Protein AF-A0ABC8S746-F1 (afdb_monomer)

pLDDT: mean 74.87, std 17.29, range [43.44, 94.06]

Organism: NCBI:txid185542

Structure (mmCIF, N/CA/C/O backbone):
data_AF-A0ABC8S746-F1
#
_entry.id   AF-A0ABC8S746-F1
#
loop_
_atom_site.group_PDB
_atom_site.id
_atom_site.type_symbol
_atom_site.label_atom_id
_atom_site.label_alt_id
_atom_site.label_comp_id
_atom_site.label_asym_id
_atom_site.label_entity_id
_atom_site.label_seq_id
_atom_site.pdbx_PDB_ins_code
_atom_site.Cartn_x
_atom_site.Cartn_y
_atom_site.Cartn_z
_atom_site.occupancy
_atom_site.B_iso_or_equiv
_atom_site.auth_seq_id
_atom_site.auth_comp_id
_atom_site.auth_asym_id
_atom_site.auth_atom_id
_atom_site.pdbx_PDB_model_num
ATOM 1 N N . MET A 1 1 ? 1.446 14.385 2.866 1.00 77.31 1 MET A N 1
ATOM 2 C CA . MET A 1 1 ? 1.301 14.150 1.410 1.00 77.31 1 MET A CA 1
ATOM 3 C C . MET A 1 1 ? 0.239 13.076 1.200 1.00 77.31 1 MET A C 1
ATOM 5 O O . MET A 1 1 ? 0.258 12.115 1.960 1.00 77.31 1 MET A O 1
ATOM 9 N N . SER A 1 2 ? -0.715 13.245 0.275 1.00 89.44 2 SER A N 1
ATOM 10 C CA . SER A 1 2 ? -1.715 12.202 -0.026 1.00 89.44 2 SER A CA 1
ATOM 11 C C . SER A 1 2 ? -1.106 11.092 -0.887 1.00 89.44 2 SER A C 1
ATOM 13 O O . SER A 1 2 ? -0.128 11.324 -1.599 1.00 89.44 2 SER A O 1
ATOM 15 N N . ILE A 1 3 ? -1.699 9.897 -0.841 1.00 91.00 3 ILE A N 1
ATOM 16 C CA . ILE A 1 3 ? -1.264 8.751 -1.656 1.00 91.00 3 ILE A CA 1
ATOM 17 C C . ILE A 1 3 ? -1.420 9.058 -3.148 1.00 91.00 3 ILE A C 1
ATOM 19 O O . ILE A 1 3 ? -0.516 8.759 -3.912 1.00 91.00 3 ILE A O 1
ATOM 23 N N . THR A 1 4 ? -2.491 9.750 -3.542 1.00 92.50 4 THR A N 1
ATOM 24 C CA . THR A 1 4 ? -2.715 10.204 -4.926 1.00 92.50 4 THR A CA 1
ATOM 25 C C . THR A 1 4 ? -1.615 11.144 -5.424 1.00 92.50 4 THR A C 1
ATOM 27 O O . THR A 1 4 ? -1.100 10.997 -6.528 1.00 92.50 4 THR A O 1
ATOM 30 N N . ASN A 1 5 ? -1.174 12.089 -4.588 1.00 92.81 5 ASN A N 1
ATOM 31 C CA . ASN A 1 5 ? -0.076 12.984 -4.953 1.00 92.81 5 ASN A CA 1
ATOM 32 C C . ASN A 1 5 ? 1.254 12.231 -5.046 1.00 92.81 5 ASN A C 1
ATOM 34 O O . ASN A 1 5 ? 2.115 12.605 -5.841 1.00 92.81 5 ASN A O 1
ATOM 38 N N . TYR A 1 6 ? 1.441 11.202 -4.220 1.00 94.06 6 TYR A N 1
ATOM 39 C CA . TYR A 1 6 ? 2.621 10.349 -4.283 1.00 94.06 6 TYR A CA 1
ATOM 40 C C . TYR A 1 6 ? 2.624 9.478 -5.546 1.00 94.06 6 TYR A C 1
ATOM 42 O O . TYR A 1 6 ? 3.625 9.462 -6.255 1.00 94.06 6 TYR A O 1
ATOM 50 N N . GLU A 1 7 ? 1.500 8.842 -5.874 1.00 93.69 7 GLU A N 1
ATOM 51 C CA . GLU A 1 7 ? 1.287 8.063 -7.099 1.00 93.69 7 GLU A CA 1
ATOM 52 C C . GLU A 1 7 ? 1.610 8.863 -8.361 1.00 93.69 7 GLU A C 1
ATOM 54 O O . GLU A 1 7 ? 2.390 8.401 -9.195 1.00 93.69 7 GLU A O 1
ATOM 59 N N . ASN A 1 8 ? 1.080 10.083 -8.473 1.00 94.06 8 ASN A N 1
ATOM 60 C CA . ASN A 1 8 ? 1.331 10.943 -9.627 1.00 94.06 8 ASN A CA 1
ATOM 61 C C . ASN A 1 8 ? 2.824 11.237 -9.790 1.00 94.06 8 ASN A C 1
ATOM 63 O O . ASN A 1 8 ? 3.389 11.020 -10.861 1.00 94.06 8 ASN A O 1
ATOM 67 N N . LYS A 1 9 ? 3.496 11.661 -8.711 1.00 93.25 9 LYS A N 1
ATOM 68 C CA . LYS A 1 9 ? 4.938 11.946 -8.759 1.00 93.25 9 LYS A CA 1
ATOM 69 C C . LYS A 1 9 ? 5.757 10.699 -9.065 1.00 93.25 9 LYS A C 1
ATOM 71 O O . LYS A 1 9 ? 6.697 10.764 -9.850 1.00 93.25 9 LYS A O 1
ATOM 76 N N . PHE A 1 10 ? 5.405 9.571 -8.458 1.00 92.69 10 PHE A N 1
ATOM 77 C CA . PHE A 1 10 ? 6.073 8.301 -8.695 1.00 92.69 10 PHE A CA 1
ATOM 78 C C . PHE A 1 10 ? 5.926 7.861 -10.154 1.00 92.69 10 PHE A C 1
ATOM 80 O O . PHE A 1 10 ? 6.905 7.443 -10.761 1.00 92.69 10 PHE A O 1
ATOM 87 N N . THR A 1 11 ? 4.740 8.018 -10.743 1.00 91.19 11 THR A N 1
ATOM 88 C CA . THR A 1 11 ? 4.488 7.680 -12.149 1.00 91.19 11 THR A CA 1
ATOM 89 C C . THR A 1 11 ? 5.298 8.562 -13.090 1.00 91.19 11 THR A C 1
ATOM 91 O O . THR A 1 11 ? 5.948 8.035 -13.989 1.00 91.19 11 THR A O 1
ATOM 94 N N . THR A 1 12 ? 5.341 9.875 -12.847 1.00 92.31 12 THR A N 1
ATOM 95 C CA . THR A 1 12 ? 6.196 10.795 -13.610 1.00 92.31 12 THR A CA 1
ATOM 96 C C . THR A 1 12 ? 7.663 10.380 -13.527 1.00 92.31 12 THR A C 1
ATOM 98 O O . THR A 1 12 ? 8.317 10.243 -14.551 1.00 92.31 12 THR A O 1
ATOM 101 N N . LEU A 1 13 ? 8.184 10.108 -12.327 1.00 90.69 13 LEU A N 1
ATOM 102 C CA . LEU A 1 13 ? 9.583 9.702 -12.146 1.00 90.69 13 LEU A CA 1
ATOM 103 C C . LEU A 1 13 ? 9.889 8.331 -12.765 1.00 90.69 13 LEU A C 1
ATOM 105 O O . LEU A 1 13 ? 10.952 8.141 -13.348 1.00 90.69 13 LEU A O 1
ATOM 109 N N . SER A 1 14 ? 8.946 7.392 -12.687 1.00 88.94 14 SER A N 1
ATOM 110 C CA . SER A 1 14 ? 9.071 6.052 -13.266 1.00 88.94 14 SER A CA 1
ATOM 111 C C . SER A 1 14 ? 9.240 6.087 -14.787 1.00 88.94 14 SER A C 1
ATOM 113 O O . SER A 1 14 ? 9.900 5.204 -15.325 1.00 88.94 14 SER A O 1
ATOM 115 N N . GLN A 1 15 ? 8.683 7.090 -15.474 1.00 87.62 15 GLN A N 1
ATOM 116 C CA . GLN A 1 15 ? 8.838 7.258 -16.925 1.00 87.62 15 GLN A CA 1
ATOM 117 C C . GLN A 1 15 ? 10.264 7.656 -17.323 1.00 87.62 15 GLN A C 1
ATOM 119 O O . GLN A 1 15 ? 10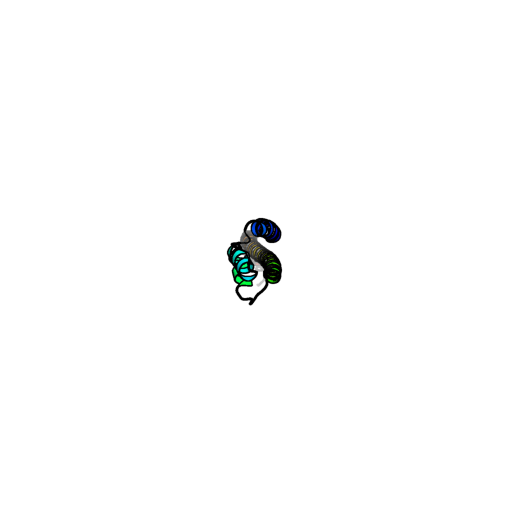.728 7.275 -18.393 1.00 87.62 15 GLN A O 1
ATOM 124 N N . PHE A 1 16 ? 10.974 8.385 -16.458 1.00 87.75 16 PHE A N 1
ATOM 125 C CA . PHE A 1 16 ? 12.351 8.816 -16.717 1.00 87.75 16 PHE A CA 1
ATOM 126 C C . PHE A 1 16 ? 13.394 7.759 -16.357 1.00 87.75 16 PHE A C 1
ATOM 128 O O . PHE A 1 16 ? 14.556 7.896 -16.733 1.00 87.75 16 PHE A O 1
ATOM 135 N N . VAL A 1 17 ? 13.001 6.708 -15.631 1.00 87.75 17 VAL A N 1
ATOM 136 C CA . VAL A 1 17 ? 13.927 5.673 -15.161 1.00 87.75 17 VAL A CA 1
ATOM 137 C C . VAL A 1 17 ? 13.400 4.260 -15.453 1.00 87.75 17 VAL A C 1
ATOM 139 O O . VAL A 1 17 ? 13.236 3.446 -14.536 1.00 87.75 17 VAL A O 1
ATOM 142 N N . PRO A 1 18 ? 13.158 3.923 -16.737 1.00 83.81 18 PRO A N 1
ATOM 143 C CA . PRO A 1 18 ? 12.674 2.598 -17.122 1.00 83.81 18 PRO A CA 1
ATOM 144 C C . PRO A 1 18 ? 13.681 1.487 -16.793 1.00 83.81 18 PRO A C 1
ATOM 146 O O . PRO A 1 18 ? 13.294 0.338 -16.639 1.00 83.81 18 PRO A O 1
ATOM 149 N N . SER A 1 19 ? 14.965 1.815 -16.620 1.00 83.44 19 SER A N 1
ATOM 150 C CA . SER A 1 19 ? 15.996 0.858 -16.199 1.00 83.44 19 SER A CA 1
ATOM 151 C C . SER A 1 19 ? 15.822 0.357 -14.762 1.00 83.44 19 SER A C 1
ATOM 153 O O . SER A 1 19 ? 16.210 -0.767 -14.464 1.00 83.44 19 SER A O 1
ATOM 155 N N . ILE A 1 20 ? 15.242 1.170 -13.870 1.00 78.38 20 ILE A N 1
ATOM 156 C CA . ILE A 1 20 ? 15.047 0.832 -12.449 1.00 78.38 20 ILE A CA 1
ATOM 157 C C . ILE A 1 20 ? 13.611 0.376 -12.181 1.00 78.38 20 ILE A C 1
ATOM 159 O O . ILE A 1 20 ? 13.378 -0.399 -11.265 1.00 78.38 20 ILE A O 1
ATOM 163 N N . VAL A 1 21 ? 12.638 0.849 -12.964 1.00 85.12 21 VAL A N 1
ATOM 164 C CA . VAL A 1 21 ? 11.203 0.594 -12.745 1.00 85.12 21 VAL A CA 1
ATOM 165 C C . VAL A 1 21 ? 10.556 -0.052 -13.980 1.00 85.12 21 VAL A C 1
ATOM 167 O O . VAL A 1 21 ? 9.383 0.160 -14.275 1.00 85.12 21 VAL A O 1
ATOM 170 N N . GLY A 1 22 ? 11.340 -0.816 -14.741 1.00 78.94 22 GLY A N 1
ATOM 171 C CA . GLY A 1 22 ? 10.897 -1.416 -16.004 1.00 78.94 22 GLY A CA 1
ATOM 172 C C . GLY A 1 22 ? 9.906 -2.564 -15.828 1.00 78.94 22 GLY A C 1
ATOM 173 O O . GLY A 1 22 ? 9.018 -2.742 -16.657 1.00 78.94 22 GLY A O 1
ATOM 174 N N . ASN A 1 23 ? 10.017 -3.303 -14.723 1.00 88.56 23 ASN A N 1
ATOM 175 C CA . ASN A 1 23 ? 9.137 -4.427 -14.415 1.00 88.56 23 ASN A CA 1
ATOM 176 C C . ASN A 1 23 ? 8.009 -3.992 -13.478 1.00 88.56 23 ASN A C 1
ATOM 178 O O . ASN A 1 23 ? 8.225 -3.209 -12.550 1.00 88.56 23 ASN A O 1
ATOM 182 N N . GLU A 1 24 ? 6.816 -4.559 -13.665 1.00 87.44 24 GLU A N 1
ATOM 183 C CA . GLU A 1 24 ? 5.665 -4.263 -12.804 1.00 87.44 24 GLU A CA 1
ATOM 184 C C . GLU A 1 24 ? 5.922 -4.650 -11.337 1.00 87.44 24 GLU A C 1
ATOM 186 O O . GLU A 1 24 ? 5.537 -3.914 -10.429 1.00 87.44 24 GLU A O 1
ATOM 191 N N . GLU A 1 25 ? 6.652 -5.741 -11.099 1.00 87.44 25 GLU A N 1
ATOM 192 C CA . GLU A 1 25 ? 7.042 -6.186 -9.757 1.00 87.44 25 GLU A CA 1
ATOM 193 C C . GLU A 1 25 ? 8.009 -5.206 -9.070 1.00 87.44 25 GLU A C 1
ATOM 195 O O . GLU A 1 25 ? 7.824 -4.844 -7.907 1.00 87.44 25 GLU A O 1
ATOM 200 N N . GLU A 1 26 ? 9.011 -4.702 -9.795 1.00 88.75 26 GLU A N 1
ATOM 201 C CA . GLU A 1 26 ? 9.956 -3.722 -9.248 1.00 88.75 26 GLU A CA 1
ATOM 202 C C . GLU A 1 26 ? 9.241 -2.388 -8.982 1.00 88.75 26 GLU A C 1
ATOM 204 O O . GLU A 1 26 ? 9.432 -1.765 -7.935 1.00 88.75 26 GLU A O 1
ATOM 209 N N . LYS A 1 27 ? 8.321 -1.991 -9.871 1.00 89.88 27 LYS A N 1
ATOM 210 C CA . LYS A 1 27 ? 7.436 -0.836 -9.678 1.00 89.88 27 LYS A CA 1
ATOM 211 C C . LYS A 1 27 ? 6.595 -0.958 -8.417 1.00 89.88 27 LYS A C 1
ATOM 213 O O . LYS A 1 27 ? 6.547 -0.022 -7.615 1.00 89.88 27 LYS A O 1
ATOM 218 N N . TRP A 1 28 ? 5.972 -2.113 -8.229 1.00 89.19 28 TRP A N 1
ATOM 219 C CA . TRP A 1 28 ? 5.207 -2.445 -7.037 1.00 89.19 28 TRP A CA 1
ATOM 220 C C . TRP A 1 28 ? 6.073 -2.347 -5.774 1.00 89.19 28 TRP A C 1
ATOM 222 O O . TRP A 1 28 ? 5.725 -1.621 -4.839 1.00 89.19 28 TRP A O 1
ATOM 232 N N . ARG A 1 29 ? 7.252 -2.977 -5.776 1.00 89.44 29 ARG A N 1
ATOM 233 C CA . ARG A 1 29 ? 8.154 -3.030 -4.617 1.00 89.44 29 ARG A CA 1
ATOM 234 C C . ARG A 1 29 ? 8.659 -1.647 -4.219 1.00 89.44 29 ARG A C 1
ATOM 236 O O . ARG A 1 29 ? 8.657 -1.294 -3.038 1.00 89.44 29 ARG A O 1
ATOM 243 N N . ARG A 1 30 ? 9.069 -0.839 -5.200 1.00 91.19 30 ARG A N 1
ATOM 244 C CA . ARG A 1 30 ? 9.564 0.529 -4.979 1.00 91.19 30 ARG A CA 1
ATOM 245 C C . ARG A 1 30 ? 8.477 1.436 -4.431 1.00 91.19 30 ARG A C 1
ATOM 247 O O . ARG A 1 30 ? 8.735 2.177 -3.482 1.00 91.19 30 ARG A O 1
ATOM 254 N N . PHE A 1 31 ? 7.269 1.338 -4.982 1.00 91.50 31 PHE A N 1
ATOM 255 C CA . PHE A 1 31 ? 6.130 2.088 -4.473 1.00 91.50 31 PHE A CA 1
ATOM 256 C C . PHE A 1 31 ? 5.811 1.689 -3.033 1.00 91.50 31 PHE A C 1
ATOM 258 O O . PHE A 1 31 ? 5.715 2.556 -2.169 1.00 91.50 31 PHE A O 1
ATOM 265 N N . GLN A 1 32 ? 5.727 0.386 -2.746 1.00 91.19 32 GLN A N 1
ATOM 266 C CA . GLN A 1 32 ? 5.455 -0.113 -1.400 1.00 91.19 32 GLN A CA 1
ATOM 267 C C . GLN A 1 32 ? 6.510 0.366 -0.395 1.00 91.19 32 GLN A C 1
ATOM 269 O O . GLN A 1 32 ? 6.148 0.807 0.692 1.00 91.19 32 GLN A O 1
ATOM 274 N N . MET A 1 33 ? 7.801 0.337 -0.742 1.00 90.31 33 MET A N 1
ATOM 275 C CA . MET A 1 33 ? 8.877 0.824 0.132 1.00 90.31 33 MET A CA 1
ATOM 276 C C . MET A 1 33 ? 8.755 2.313 0.468 1.00 90.31 33 MET A C 1
ATOM 278 O O . MET A 1 33 ? 9.078 2.698 1.592 1.00 90.31 33 MET A O 1
ATOM 282 N N . GLY A 1 34 ? 8.275 3.130 -0.474 1.00 90.75 34 GLY A N 1
ATOM 283 C CA . GLY A 1 34 ? 8.075 4.566 -0.277 1.00 90.75 34 GLY A CA 1
ATOM 284 C C . GLY A 1 34 ? 6.787 4.945 0.463 1.00 90.75 34 GLY A C 1
ATOM 285 O O . GLY A 1 34 ? 6.608 6.113 0.808 1.00 90.75 34 GLY A O 1
ATOM 286 N N . LEU A 1 35 ? 5.897 3.986 0.742 1.00 91.69 35 LEU A N 1
ATOM 287 C CA . LEU A 1 35 ? 4.709 4.222 1.560 1.00 91.69 35 LEU A CA 1
ATOM 288 C C . LEU A 1 35 ? 5.056 4.315 3.054 1.00 91.69 35 LEU A C 1
ATOM 290 O O . LEU A 1 35 ? 6.020 3.731 3.550 1.00 91.69 35 LEU A O 1
ATOM 294 N N . HIS A 1 36 ? 4.208 5.023 3.802 1.00 91.62 36 HIS A N 1
ATOM 295 C CA . HIS A 1 36 ? 4.320 5.102 5.257 1.00 91.62 36 HIS A CA 1
ATOM 296 C C . HIS A 1 36 ? 4.167 3.717 5.901 1.00 91.62 36 HIS A C 1
ATOM 298 O O . HIS A 1 36 ? 3.315 2.932 5.477 1.00 91.62 36 HIS A O 1
ATOM 304 N N . PHE A 1 37 ? 4.939 3.441 6.958 1.00 89.81 37 PHE A N 1
ATOM 305 C CA . PHE A 1 37 ? 4.972 2.136 7.632 1.00 89.81 37 PHE A CA 1
ATOM 306 C C . PHE A 1 37 ? 3.577 1.613 7.994 1.00 89.81 37 PHE A C 1
ATOM 308 O O . PHE A 1 37 ? 3.245 0.477 7.677 1.00 89.81 37 PHE A O 1
ATOM 315 N N . SER A 1 38 ? 2.720 2.463 8.561 1.00 89.12 38 SER A N 1
ATOM 316 C CA . SER A 1 38 ? 1.373 2.055 8.970 1.00 89.12 38 SER A CA 1
ATOM 317 C C . SER A 1 38 ? 0.511 1.569 7.792 1.00 89.12 38 SER A C 1
ATOM 319 O O . SER A 1 38 ? -0.216 0.591 7.927 1.00 89.12 38 SER A O 1
ATOM 321 N N . ILE A 1 39 ? 0.630 2.202 6.619 1.00 90.50 39 ILE A N 1
ATOM 322 C CA . ILE A 1 39 ? -0.067 1.768 5.396 1.00 90.50 39 ILE A CA 1
ATOM 323 C C . ILE A 1 39 ? 0.580 0.486 4.861 1.00 90.50 39 ILE A C 1
ATOM 325 O O . ILE A 1 39 ? -0.110 -0.447 4.463 1.00 90.50 39 ILE A O 1
ATOM 329 N N . ARG A 1 40 ? 1.915 0.408 4.884 1.00 91.38 40 ARG A N 1
ATOM 330 C CA . ARG A 1 40 ? 2.650 -0.786 4.451 1.00 91.38 40 ARG A CA 1
ATOM 331 C C . ARG A 1 40 ? 2.258 -2.023 5.245 1.00 91.38 40 ARG A C 1
ATOM 333 O O . ARG A 1 40 ? 2.111 -3.067 4.629 1.00 91.38 40 ARG A O 1
ATOM 340 N N . CYS A 1 41 ? 2.071 -1.922 6.559 1.00 89.56 41 CYS A N 1
ATOM 341 C CA . CYS A 1 41 ? 1.648 -3.051 7.390 1.00 89.56 41 CYS A CA 1
ATOM 342 C C . CYS A 1 41 ? 0.283 -3.605 6.969 1.00 89.56 41 CYS A C 1
ATOM 344 O O . CYS A 1 41 ? 0.137 -4.818 6.881 1.00 89.56 41 CYS A O 1
ATOM 346 N N . GLN A 1 42 ? -0.671 -2.727 6.644 1.00 87.81 42 GLN A N 1
ATOM 347 C CA . GLN A 1 42 ? -2.001 -3.118 6.157 1.00 87.81 42 GLN A CA 1
ATOM 348 C C . GLN A 1 42 ? -1.942 -3.830 4.801 1.00 87.81 42 GLN A C 1
ATOM 350 O O . GLN A 1 42 ? -2.740 -4.717 4.522 1.00 87.81 42 GLN A O 1
ATOM 355 N N . ILE A 1 43 ? -0.995 -3.444 3.943 1.00 88.44 43 ILE A N 1
ATOM 356 C CA . ILE A 1 43 ? -0.864 -4.020 2.601 1.00 88.44 43 ILE A CA 1
ATOM 357 C C . ILE A 1 43 ? 0.046 -5.255 2.589 1.00 88.44 43 ILE A C 1
ATOM 359 O O . ILE A 1 43 ? -0.113 -6.116 1.735 1.00 88.44 43 ILE A O 1
ATOM 363 N N . CYS A 1 44 ? 0.992 -5.369 3.524 1.00 84.06 44 CYS A N 1
ATOM 364 C CA . CYS A 1 44 ? 1.965 -6.466 3.574 1.00 84.06 44 CYS A CA 1
ATOM 365 C C . CYS A 1 44 ? 1.315 -7.841 3.783 1.00 84.06 44 CYS A C 1
ATOM 367 O O . CYS A 1 44 ? 1.908 -8.852 3.424 1.00 84.06 44 CYS A O 1
ATOM 369 N N . THR A 1 45 ? 0.116 -7.884 4.363 1.00 83.12 45 THR A N 1
ATOM 370 C CA . THR A 1 45 ? -0.679 -9.108 4.538 1.00 83.12 45 THR A CA 1
ATOM 371 C C . THR A 1 45 ? -1.392 -9.554 3.260 1.00 83.12 45 THR A C 1
ATOM 373 O O . THR A 1 45 ? -1.943 -10.650 3.224 1.00 83.12 45 THR A O 1
ATOM 376 N N . LEU A 1 46 ? -1.407 -8.721 2.216 1.00 82.31 46 LEU A N 1
ATOM 377 C CA . LEU A 1 46 ? -2.116 -8.973 0.967 1.00 82.31 46 LEU A CA 1
ATOM 378 C C . LEU A 1 46 ? -1.141 -9.446 -0.117 1.00 82.31 46 LEU A C 1
ATOM 380 O O . LEU A 1 46 ? -0.172 -8.759 -0.440 1.00 82.31 46 LEU A O 1
ATOM 384 N N . GLU A 1 47 ? -1.442 -10.579 -0.750 1.00 77.94 47 GLU A N 1
ATOM 385 C CA . GLU A 1 47 ? -0.697 -11.069 -1.916 1.00 77.94 47 GLU A CA 1
ATOM 386 C C . GLU A 1 47 ? -1.116 -10.319 -3.190 1.00 77.94 47 GLU A C 1
ATOM 388 O O . GLU A 1 47 ? -1.944 -10.776 -3.980 1.00 77.94 47 GLU A O 1
ATOM 393 N N . LEU A 1 48 ? -0.559 -9.123 -3.389 1.00 80.62 48 LEU A N 1
ATOM 394 C CA . LEU A 1 48 ? -0.823 -8.297 -4.568 1.00 80.62 48 LEU A CA 1
ATOM 395 C C . LEU A 1 48 ? 0.299 -8.451 -5.594 1.00 80.62 48 LEU A C 1
ATOM 397 O O . LEU A 1 48 ? 1.464 -8.246 -5.273 1.00 80.62 48 LEU A O 1
ATOM 401 N N . LYS A 1 49 ? -0.067 -8.760 -6.842 1.00 80.69 49 LYS A N 1
ATOM 402 C CA . LYS A 1 49 ? 0.888 -8.956 -7.949 1.00 80.69 49 LYS A CA 1
ATOM 403 C C . LYS A 1 49 ? 0.959 -7.782 -8.927 1.00 80.69 49 LYS A C 1
ATOM 405 O O . LYS A 1 49 ? 1.861 -7.740 -9.753 1.00 80.69 49 LYS A O 1
ATOM 410 N N . ARG A 1 50 ? 0.007 -6.844 -8.855 1.00 88.56 50 ARG A N 1
ATOM 411 C CA . ARG A 1 50 ? -0.114 -5.718 -9.795 1.00 88.56 50 ARG A CA 1
ATOM 412 C C . ARG A 1 50 ? 0.025 -4.380 -9.093 1.00 88.56 50 ARG A C 1
ATOM 414 O O . ARG A 1 50 ? -0.429 -4.202 -7.959 1.00 88.56 50 ARG A O 1
ATOM 421 N N . TYR A 1 51 ? 0.591 -3.411 -9.805 1.00 90.06 51 TYR A N 1
ATOM 422 C CA . TYR A 1 51 ? 0.801 -2.060 -9.282 1.00 90.06 51 TYR A CA 1
ATOM 423 C C . TYR A 1 51 ? -0.524 -1.344 -8.976 1.00 90.06 51 TYR A C 1
ATOM 425 O O . TYR A 1 51 ? -0.670 -0.704 -7.937 1.00 90.06 51 TYR A O 1
ATOM 433 N N . ILE A 1 52 ? -1.518 -1.490 -9.852 1.00 90.38 52 ILE A N 1
ATOM 434 C CA . ILE A 1 52 ? -2.821 -0.822 -9.712 1.00 90.38 52 ILE A CA 1
ATOM 435 C C . ILE A 1 52 ? -3.559 -1.321 -8.460 1.00 90.38 52 ILE A C 1
ATOM 437 O O . ILE A 1 52 ? -4.139 -0.532 -7.712 1.00 90.38 52 ILE A O 1
ATOM 441 N N . ASP A 1 53 ? -3.485 -2.626 -8.186 1.00 92.06 53 ASP A N 1
ATOM 442 C CA . ASP A 1 53 ? -4.119 -3.218 -7.006 1.00 92.06 53 ASP A CA 1
ATOM 443 C C . ASP A 1 53 ? -3.473 -2.698 -5.710 1.00 92.06 53 ASP A C 1
ATOM 445 O O . ASP A 1 53 ? -4.176 -2.414 -4.738 1.00 92.06 53 ASP A O 1
ATOM 449 N N . LEU A 1 54 ? -2.149 -2.502 -5.712 1.00 91.62 54 LEU A N 1
ATOM 450 C CA . LEU A 1 54 ? -1.401 -1.907 -4.600 1.00 91.62 54 LEU A CA 1
ATOM 451 C C . LEU A 1 54 ? -1.861 -0.474 -4.305 1.00 91.62 54 LEU A C 1
ATOM 453 O O . LEU A 1 54 ? -2.116 -0.143 -3.146 1.00 91.62 54 LEU A O 1
ATOM 457 N N . VAL A 1 55 ? -1.993 0.366 -5.335 1.00 92.25 55 VAL A N 1
ATOM 458 C CA . VAL A 1 55 ? -2.452 1.756 -5.181 1.00 92.25 55 VAL A CA 1
ATOM 459 C C . VAL A 1 55 ? -3.867 1.792 -4.604 1.00 92.25 55 VAL A C 1
ATOM 461 O O . VAL A 1 55 ? -4.114 2.480 -3.611 1.00 92.25 55 VAL A O 1
ATOM 464 N N . ASN A 1 56 ? -4.779 0.993 -5.161 1.00 93.06 56 ASN A N 1
ATOM 465 C CA . ASN A 1 56 ? -6.159 0.910 -4.684 1.00 93.06 56 ASN A CA 1
ATOM 466 C C . ASN A 1 56 ? -6.229 0.481 -3.215 1.00 93.06 56 ASN A C 1
ATOM 468 O O . ASN A 1 56 ? -6.937 1.097 -2.415 1.00 93.06 56 ASN A O 1
ATOM 472 N N . LYS A 1 57 ? -5.458 -0.541 -2.827 1.00 92.75 57 LYS A N 1
ATOM 473 C CA . LYS A 1 57 ? -5.400 -1.002 -1.434 1.00 92.75 57 LYS A CA 1
ATOM 474 C C . LYS A 1 57 ? -4.792 0.036 -0.500 1.00 92.75 57 LYS A C 1
AT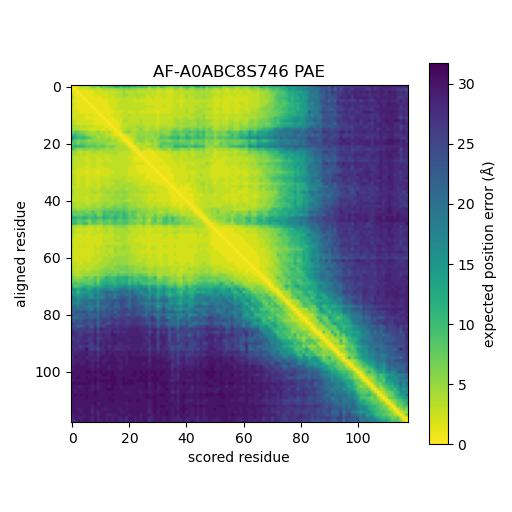OM 476 O O . LYS A 1 57 ? -5.302 0.213 0.602 1.00 92.75 57 LYS A O 1
ATOM 481 N N . ALA A 1 58 ? -3.776 0.773 -0.940 1.00 92.12 58 ALA A N 1
ATOM 482 C CA . ALA A 1 58 ? -3.204 1.860 -0.156 1.00 92.12 58 ALA A CA 1
ATOM 483 C C . ALA A 1 58 ? -4.219 2.983 0.107 1.00 92.12 58 ALA A C 1
ATOM 485 O O . ALA A 1 58 ? -4.290 3.500 1.224 1.00 92.12 58 ALA A O 1
ATOM 486 N N . LEU A 1 59 ? -5.034 3.335 -0.893 1.00 93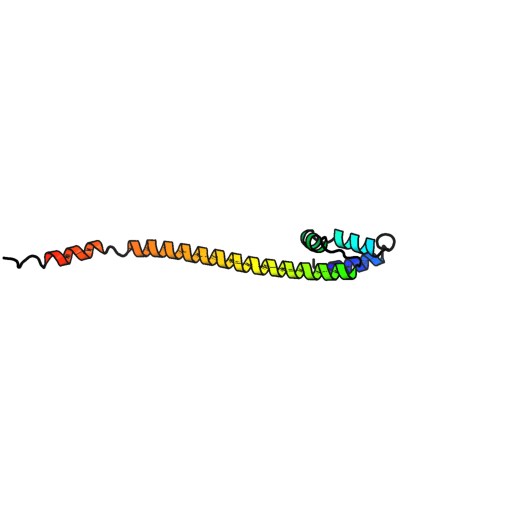.12 59 LEU A N 1
ATOM 487 C CA . LEU A 1 59 ? -6.095 4.334 -0.748 1.00 93.12 59 LEU A CA 1
ATOM 488 C C . LEU A 1 59 ? -7.173 3.896 0.249 1.00 93.12 59 LEU A C 1
ATOM 490 O O . LEU A 1 59 ? -7.590 4.706 1.078 1.00 93.12 59 LEU A O 1
ATOM 494 N N . ILE A 1 60 ? -7.589 2.628 0.191 1.00 92.12 60 ILE A N 1
ATOM 495 C CA . ILE A 1 60 ? -8.553 2.050 1.137 1.00 92.12 60 ILE A CA 1
ATOM 496 C C . ILE A 1 60 ? -7.969 2.063 2.551 1.00 92.12 60 ILE A C 1
ATOM 498 O O . ILE A 1 60 ? -8.559 2.670 3.437 1.00 92.12 60 ILE A O 1
ATOM 502 N N . ALA A 1 61 ? -6.755 1.538 2.739 1.00 91.62 61 ALA A N 1
ATOM 503 C CA . ALA A 1 61 ? -6.099 1.515 4.045 1.00 91.62 61 ALA A CA 1
ATOM 504 C C . ALA A 1 61 ? -5.985 2.919 4.662 1.00 91.62 61 ALA A C 1
ATOM 506 O O . ALA A 1 61 ? -6.203 3.104 5.856 1.00 91.62 61 ALA A O 1
ATOM 507 N N . LYS A 1 62 ? -5.688 3.946 3.855 1.00 91.19 62 LYS A N 1
ATOM 508 C CA . LYS A 1 62 ? -5.634 5.326 4.354 1.00 91.19 62 LYS A CA 1
ATOM 509 C C . LYS A 1 62 ? -6.995 5.848 4.806 1.00 91.19 62 LYS A C 1
ATOM 511 O O . LYS A 1 62 ? -7.039 6.616 5.767 1.00 91.19 62 LYS A O 1
ATOM 516 N N . ARG A 1 63 ? -8.072 5.474 4.114 1.00 90.62 63 ARG A N 1
ATOM 517 C CA . ARG A 1 63 ? -9.441 5.832 4.497 1.00 90.62 63 ARG A CA 1
ATOM 518 C C . ARG A 1 63 ? -9.820 5.158 5.811 1.00 90.62 63 ARG A C 1
ATOM 520 O O . ARG A 1 63 ? -10.264 5.857 6.716 1.00 90.62 63 ARG A O 1
ATOM 527 N N . ASP A 1 64 ? -9.568 3.859 5.926 1.00 89.44 64 ASP A N 1
ATOM 528 C CA . ASP A 1 64 ? -9.906 3.069 7.112 1.00 89.44 64 ASP A CA 1
ATOM 529 C C . ASP A 1 64 ? -9.185 3.618 8.352 1.00 89.44 64 ASP A C 1
ATOM 531 O O . ASP A 1 64 ? -9.800 3.863 9.385 1.00 89.44 64 ASP A O 1
ATOM 535 N N . MET A 1 65 ? -7.904 3.979 8.218 1.00 86.88 65 MET A N 1
ATOM 536 C CA . MET A 1 65 ? -7.144 4.639 9.288 1.00 86.88 65 MET A CA 1
ATOM 537 C C . MET A 1 65 ? -7.741 5.981 9.725 1.00 86.88 65 MET A C 1
ATOM 539 O O . MET A 1 65 ? -7.776 6.293 10.913 1.00 86.88 65 MET A O 1
ATOM 543 N N . GLN A 1 66 ? -8.215 6.796 8.778 1.00 87.06 66 GLN A N 1
ATOM 544 C CA . GLN A 1 66 ? -8.877 8.062 9.111 1.00 87.06 66 GLN A CA 1
ATOM 545 C C . GLN A 1 66 ? -10.217 7.845 9.817 1.00 87.06 66 GLN A C 1
ATOM 547 O O . GLN A 1 66 ? -10.661 8.707 10.576 1.00 87.06 66 GLN A O 1
ATOM 552 N N . GLU A 1 67 ? -10.893 6.734 9.544 1.00 84.94 67 GLU A N 1
ATOM 553 C CA . GLU A 1 67 ? -12.123 6.364 10.231 1.00 84.94 67 GLU A CA 1
ATOM 554 C C . GLU A 1 67 ? -11.840 5.872 11.656 1.00 84.94 67 GLU A C 1
ATOM 556 O O . GLU A 1 67 ? -12.474 6.356 12.597 1.00 84.94 67 GLU A O 1
ATOM 561 N N . GLU A 1 68 ? -10.822 5.030 11.845 1.00 81.31 68 GLU A N 1
ATOM 562 C CA . GLU A 1 68 ? -10.356 4.590 13.167 1.00 81.31 68 GLU A CA 1
ATOM 563 C C . GLU A 1 68 ? -9.956 5.769 14.067 1.00 81.31 68 GLU A C 1
ATOM 565 O O . GLU A 1 68 ? -10.358 5.830 15.232 1.00 81.31 68 GLU A O 1
ATOM 570 N N . GLU A 1 69 ? -9.224 6.751 13.531 1.00 79.50 69 GLU A N 1
ATOM 571 C CA . GLU A 1 69 ? -8.854 7.971 14.261 1.00 79.50 69 GLU A CA 1
ATOM 572 C C . GLU A 1 69 ? -10.093 8.736 14.756 1.00 79.50 69 GLU A C 1
ATOM 574 O O . GLU A 1 69 ? -10.160 9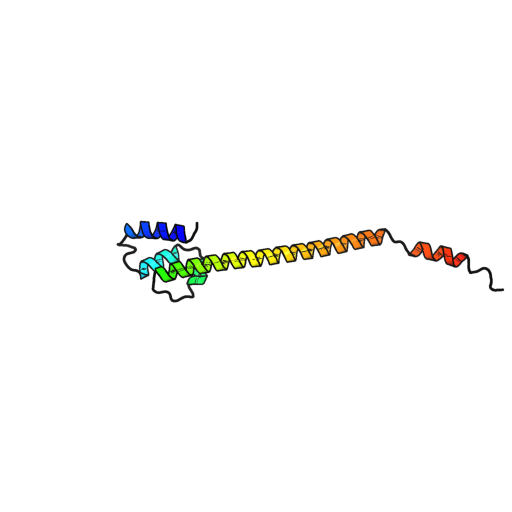.138 15.922 1.00 79.50 69 GLU A O 1
ATOM 579 N N . LYS A 1 70 ? -11.120 8.877 13.907 1.00 75.25 70 LYS A N 1
ATOM 580 C CA . LYS A 1 70 ? -12.380 9.555 14.263 1.00 75.25 70 LYS A CA 1
ATOM 581 C C . LYS A 1 70 ? -13.169 8.792 15.323 1.00 75.25 70 LYS A C 1
ATOM 583 O O . LYS A 1 70 ? -13.775 9.412 16.201 1.00 75.25 70 LYS A O 1
ATOM 588 N N . VAL A 1 71 ? -13.192 7.462 15.254 1.00 72.81 71 VAL A N 1
ATOM 589 C CA . VAL A 1 71 ? -13.839 6.617 16.269 1.00 72.81 71 VAL A CA 1
ATOM 590 C C . VAL A 1 71 ? -13.097 6.733 17.606 1.00 72.81 71 VAL A C 1
ATOM 592 O O . VAL A 1 71 ? -13.722 6.948 18.650 1.00 72.81 71 VAL A O 1
ATOM 595 N N . GLY A 1 72 ? -11.764 6.696 17.578 1.00 68.94 72 GLY A N 1
ATOM 596 C CA . GLY A 1 72 ? -10.919 6.872 18.757 1.00 68.94 72 GLY A CA 1
ATOM 597 C C . GLY A 1 72 ? -11.071 8.246 19.417 1.00 68.94 72 GLY A C 1
ATOM 598 O O . GLY A 1 72 ? -11.127 8.337 20.646 1.00 68.94 72 GLY A O 1
ATOM 599 N N . GLU A 1 73 ? -11.189 9.324 18.640 1.00 64.62 73 GLU A N 1
ATOM 600 C CA . GLU A 1 73 ? -11.427 10.672 19.174 1.00 64.62 73 GLU A CA 1
ATOM 601 C C . GLU A 1 73 ? -12.783 10.813 19.865 1.00 64.62 73 GLU A C 1
ATOM 603 O O . GLU A 1 73 ? -12.859 11.402 20.946 1.00 64.62 73 GLU A O 1
ATOM 608 N N . LYS A 1 74 ? -13.849 10.243 19.292 1.00 62.72 74 LYS A N 1
ATOM 609 C CA . LYS A 1 74 ? -15.180 10.244 19.919 1.00 62.72 74 LYS A CA 1
ATOM 610 C C . LYS A 1 74 ? -15.164 9.518 21.264 1.00 62.72 74 LYS A C 1
ATOM 612 O O . LYS A 1 74 ? -15.711 10.027 22.241 1.00 62.72 74 LYS A O 1
ATOM 617 N N . SER A 1 75 ? -14.474 8.379 21.340 1.00 60.75 75 SER A N 1
ATOM 618 C CA . SER A 1 75 ? -14.297 7.636 22.594 1.00 60.75 75 SER A CA 1
ATOM 619 C C . SER A 1 75 ? -13.469 8.423 23.620 1.00 60.75 75 SER A C 1
ATOM 621 O O . SER A 1 75 ? -13.822 8.486 24.798 1.00 60.75 75 SER A O 1
ATOM 623 N N . LYS A 1 76 ? -12.390 9.096 23.196 1.00 61.56 76 LYS A N 1
ATOM 624 C CA . LYS A 1 76 ? -11.578 9.951 24.080 1.00 61.56 76 LYS A CA 1
ATOM 625 C C . LYS A 1 76 ? -12.369 11.137 24.633 1.00 61.56 76 LYS A C 1
ATOM 627 O O . LYS A 1 76 ? -12.246 11.393 25.828 1.00 61.56 76 LYS A O 1
ATOM 632 N N . ARG A 1 77 ? -13.184 11.811 23.810 1.00 61.53 77 ARG A N 1
ATOM 633 C CA . ARG A 1 77 ? -14.076 12.893 24.265 1.00 61.53 77 ARG A CA 1
ATOM 634 C C . ARG A 1 77 ? -15.103 12.379 25.266 1.00 61.53 77 ARG A C 1
ATOM 636 O O . ARG A 1 77 ? -15.136 12.885 26.374 1.00 61.53 77 ARG A O 1
ATOM 643 N N . SER A 1 78 ? -15.804 11.289 24.948 1.00 63.22 78 SER A N 1
ATOM 644 C CA . SER A 1 78 ? -16.777 10.673 25.862 1.00 63.22 78 SER A CA 1
ATOM 645 C C . SER A 1 78 ? -16.171 10.291 27.221 1.00 63.22 78 SER A C 1
ATOM 647 O O . SER A 1 78 ? -16.774 10.568 28.256 1.00 63.22 78 SER A O 1
ATOM 649 N N . ARG A 1 79 ? -14.959 9.715 27.250 1.00 60.09 79 ARG A N 1
ATOM 650 C CA . ARG A 1 79 ? -14.254 9.413 28.512 1.00 60.09 79 ARG A CA 1
ATOM 651 C C . ARG A 1 79 ? -13.884 10.675 29.293 1.00 60.09 79 ARG A C 1
ATOM 653 O O . ARG A 1 79 ? -13.985 10.676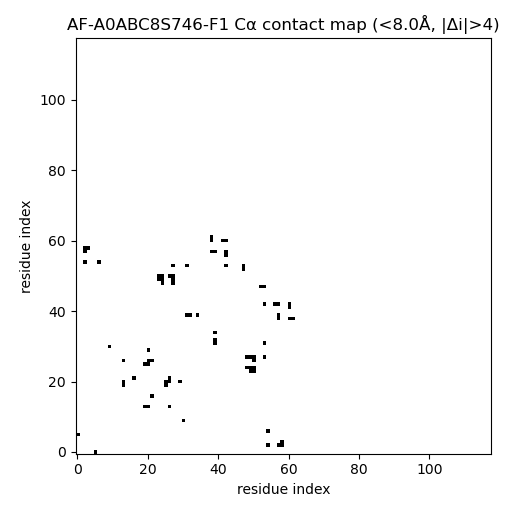 30.516 1.00 60.09 79 ARG A O 1
ATOM 660 N N . PHE A 1 80 ? -13.465 11.737 28.605 1.00 59.25 80 PHE A N 1
ATOM 661 C CA . PHE A 1 80 ? -13.177 13.028 29.234 1.00 59.25 80 PHE A CA 1
ATOM 662 C C . PHE A 1 80 ? -14.444 13.703 29.778 1.00 59.25 80 PHE A C 1
ATOM 664 O O . PHE A 1 80 ? -14.412 14.263 30.872 1.00 59.25 80 PHE A O 1
ATOM 671 N N . ASP A 1 81 ? -15.559 13.614 29.054 1.00 64.81 81 ASP A N 1
ATOM 672 C CA . ASP A 1 81 ? -16.851 14.177 29.452 1.00 64.81 81 ASP A CA 1
ATOM 673 C C . ASP A 1 81 ? -17.435 13.441 30.668 1.00 64.81 81 ASP A C 1
ATOM 675 O O . ASP A 1 81 ? -17.912 14.083 31.606 1.00 64.81 81 ASP A O 1
ATOM 679 N N . LEU A 1 82 ? -17.314 12.107 30.711 1.00 64.50 82 LEU A N 1
ATOM 680 C CA . LEU A 1 82 ? -17.712 11.300 31.869 1.00 64.50 82 LEU A CA 1
ATOM 681 C C . LEU A 1 82 ? -16.851 11.610 33.102 1.00 64.50 82 LEU A C 1
ATOM 683 O O . LEU A 1 82 ? -17.379 11.759 34.204 1.00 64.50 82 LEU A O 1
ATOM 687 N N . ALA A 1 83 ? -15.536 11.771 32.920 1.00 63.06 83 ALA A N 1
ATOM 688 C CA . ALA A 1 83 ? -14.636 12.176 33.998 1.00 63.06 83 ALA A CA 1
ATOM 689 C C . ALA A 1 83 ? -14.980 13.579 34.535 1.00 63.06 83 ALA A C 1
ATOM 691 O O . ALA A 1 83 ? -14.997 13.782 35.746 1.00 63.06 83 ALA A O 1
ATOM 692 N N . ARG A 1 84 ? -15.334 14.530 33.657 1.00 60.09 84 ARG A N 1
ATOM 693 C CA . ARG A 1 84 ? -15.786 15.877 34.048 1.00 60.09 84 ARG A CA 1
ATOM 694 C C . ARG A 1 84 ? -17.100 15.864 34.825 1.00 60.09 84 ARG A C 1
ATOM 696 O O . ARG A 1 84 ? -17.207 16.576 35.821 1.00 60.09 84 ARG A O 1
ATOM 703 N N . GLN A 1 85 ? -18.086 15.073 34.396 1.00 59.66 85 GLN A N 1
ATOM 704 C CA . GLN A 1 85 ? -19.337 14.919 35.145 1.00 59.66 85 GLN A CA 1
ATOM 705 C C . GLN A 1 85 ? -19.077 14.323 36.529 1.00 59.66 85 GLN A C 1
ATOM 707 O O . GLN A 1 85 ? -19.583 14.855 37.511 1.00 59.66 85 GLN A O 1
ATOM 712 N N . ALA A 1 86 ? -18.233 13.293 36.636 1.00 60.12 86 ALA A N 1
ATOM 713 C CA . ALA A 1 86 ? -17.884 12.700 37.924 1.00 60.12 86 ALA A CA 1
ATOM 714 C C . ALA A 1 86 ? -17.224 13.717 38.876 1.00 60.12 86 ALA A C 1
ATOM 716 O O . ALA A 1 86 ? -17.648 13.822 40.024 1.00 60.12 86 ALA A O 1
ATOM 717 N N . THR A 1 87 ? -16.260 14.524 38.411 1.00 60.34 87 THR A N 1
ATOM 718 C CA . THR A 1 87 ? -15.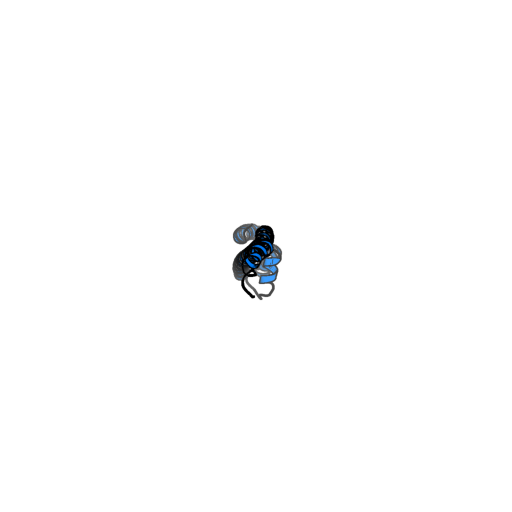635 15.574 39.240 1.00 60.34 87 THR A CA 1
ATOM 719 C C . THR A 1 87 ? -16.649 16.621 39.708 1.00 60.34 87 THR A C 1
ATOM 721 O O . THR A 1 87 ? -16.673 16.960 40.888 1.00 60.34 87 THR A O 1
ATOM 724 N N . LEU A 1 88 ? -17.539 17.087 38.824 1.00 59.03 88 LEU A N 1
ATOM 725 C CA . LEU A 1 88 ? -18.572 18.066 39.183 1.00 59.03 88 LEU A CA 1
ATOM 726 C C . LEU A 1 88 ? -19.578 17.515 40.202 1.00 59.03 88 LEU A C 1
ATOM 728 O O . LEU A 1 88 ? -20.035 18.262 41.061 1.00 59.03 88 LEU A O 1
ATOM 732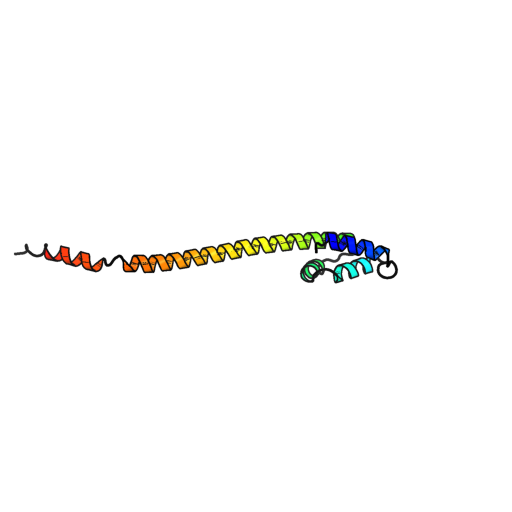 N N . VAL A 1 89 ? -19.916 16.225 40.137 1.00 59.38 89 VAL A N 1
ATOM 733 C CA . VAL A 1 89 ? -20.817 15.582 41.108 1.00 59.38 89 VAL A CA 1
ATOM 734 C C . VAL A 1 89 ? -20.155 15.492 42.489 1.00 59.38 89 VAL A C 1
ATOM 736 O O . VAL A 1 89 ? -20.821 15.747 43.494 1.00 59.38 89 VAL A O 1
ATOM 739 N N . VAL A 1 90 ? -18.847 15.209 42.549 1.00 58.72 90 VAL A N 1
ATOM 740 C CA . VAL A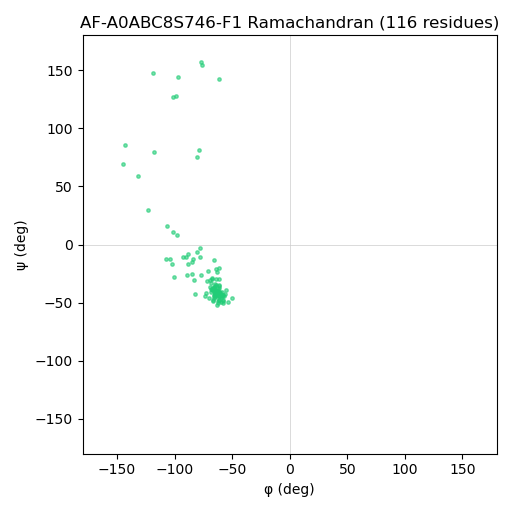 1 90 ? -18.070 15.227 43.803 1.00 58.72 90 VAL A CA 1
ATOM 741 C C . VAL A 1 90 ? -17.989 16.651 44.367 1.00 58.72 90 VAL A C 1
ATOM 743 O O . VAL A 1 90 ? -18.294 16.859 45.541 1.00 58.72 90 VAL A O 1
ATOM 746 N N . ASP A 1 91 ? -17.6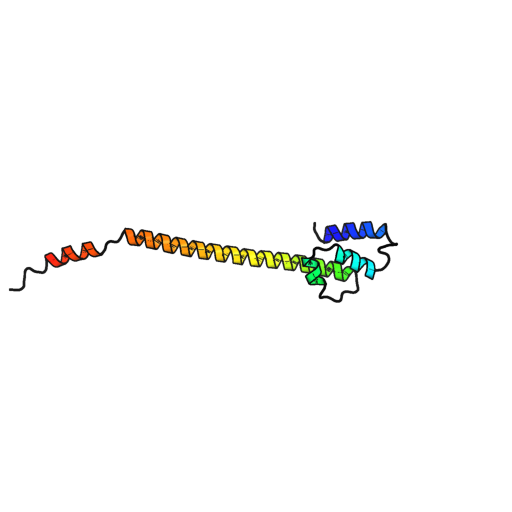82 17.648 43.534 1.00 56.19 91 ASP A N 1
ATOM 747 C CA . ASP A 1 91 ? -17.614 19.058 43.945 1.00 56.19 91 ASP A CA 1
ATOM 748 C C . ASP A 1 91 ? -18.980 19.612 44.383 1.00 56.19 91 ASP A C 1
ATOM 750 O O . ASP A 1 91 ? -19.061 20.388 45.340 1.00 56.19 91 ASP A O 1
ATOM 754 N N . PHE A 1 92 ? -20.073 19.190 43.735 1.00 54.47 92 PHE A N 1
ATOM 755 C CA . PHE A 1 92 ? -21.430 19.554 44.138 1.00 54.47 92 PHE A CA 1
ATOM 756 C C . PHE A 1 92 ? -21.768 18.937 45.498 1.00 54.47 92 PHE A C 1
ATOM 758 O O . PHE A 1 92 ? -22.183 19.672 46.385 1.00 54.47 92 PHE A O 1
ATOM 765 N N . GLN A 1 93 ? -21.503 17.644 45.726 1.00 49.75 93 GLN A N 1
ATOM 766 C CA . GLN A 1 93 ? -21.706 16.976 47.025 1.00 49.75 93 GLN A CA 1
ATOM 767 C C . GLN A 1 93 ? -20.908 17.628 48.164 1.00 49.75 93 GLN A C 1
ATOM 769 O O . GLN A 1 93 ? -21.458 17.886 49.236 1.00 49.75 93 GLN A O 1
ATOM 774 N N . VAL A 1 94 ? -19.641 17.982 47.923 1.00 58.16 94 VAL A N 1
ATOM 775 C CA . VAL A 1 94 ? -18.800 18.704 48.895 1.00 58.16 94 VAL A CA 1
ATOM 776 C C . VAL A 1 94 ? -19.350 20.106 49.189 1.00 58.16 94 VAL A C 1
ATOM 778 O O . VAL A 1 94 ? -19.171 20.620 50.296 1.00 58.16 94 VAL A O 1
ATOM 781 N N . LYS A 1 95 ? -20.038 20.733 48.227 1.00 54.16 95 LYS A N 1
ATOM 782 C CA . LYS A 1 95 ? -20.658 22.050 48.397 1.00 54.16 95 LYS A CA 1
ATOM 783 C C . LYS A 1 95 ? -22.026 21.965 49.080 1.00 54.16 95 LYS A C 1
ATOM 785 O O . LYS A 1 95 ? -22.248 22.736 50.003 1.00 54.16 95 LYS A O 1
ATOM 790 N N . VAL A 1 96 ? -22.900 21.012 48.738 1.00 53.81 96 VAL A N 1
ATOM 791 C CA . VAL A 1 96 ? -24.210 20.840 49.408 1.00 53.81 96 VAL A CA 1
ATOM 792 C C . VAL A 1 96 ? -24.042 20.331 50.847 1.00 53.81 96 VAL A C 1
ATOM 794 O O . VAL A 1 96 ? -24.723 20.808 51.753 1.00 53.81 96 VAL A O 1
ATOM 797 N N . GLY A 1 97 ? -23.063 19.452 51.093 1.00 49.12 97 GLY A N 1
ATOM 798 C CA . GLY A 1 97 ? -22.729 18.942 52.429 1.00 49.12 97 GLY A CA 1
ATOM 799 C C . GLY A 1 97 ? -22.180 19.994 53.403 1.00 49.12 97 GLY A C 1
ATOM 800 O O . GLY A 1 97 ? -22.140 19.746 54.604 1.00 49.12 97 GLY A O 1
ATOM 801 N N . LYS A 1 98 ? -21.797 21.182 52.914 1.00 54.16 98 LYS A N 1
ATOM 802 C CA . LYS A 1 98 ? -21.395 22.333 53.743 1.00 54.16 98 LYS A CA 1
ATOM 803 C C . LYS A 1 98 ? -22.544 23.294 54.069 1.00 54.16 98 LYS A C 1
ATOM 805 O O . LYS A 1 98 ? -22.358 24.161 54.914 1.00 54.16 98 LYS A O 1
ATOM 810 N N . PHE A 1 99 ? -23.708 23.155 53.426 1.00 51.19 99 PHE A N 1
ATOM 811 C CA . PHE A 1 99 ? -24.849 24.067 53.604 1.00 51.19 99 PHE A CA 1
ATOM 812 C C . PHE A 1 99 ? -26.019 23.481 54.400 1.00 51.19 99 PHE A C 1
ATOM 814 O O . PHE A 1 99 ? -26.882 24.239 54.829 1.00 51.19 99 PHE A O 1
ATOM 821 N N . PHE A 1 100 ? -26.061 22.170 54.646 1.00 48.47 100 PHE A N 1
ATOM 822 C CA . PHE A 1 100 ? -27.186 21.541 55.339 1.00 48.47 100 PHE A CA 1
ATOM 823 C C . PHE A 1 100 ? -26.753 20.896 56.663 1.00 48.47 100 PHE A C 1
ATOM 825 O O . PHE A 1 100 ? -26.576 19.684 56.773 1.00 48.47 100 PHE A O 1
ATOM 832 N N . ASN A 1 101 ? -26.602 21.720 57.702 1.00 47.34 101 ASN A N 1
ATOM 833 C CA . ASN A 1 101 ? -26.486 21.242 59.078 1.00 47.34 101 ASN A CA 1
ATOM 834 C C . ASN A 1 101 ? -27.899 20.937 59.628 1.00 47.34 101 ASN A C 1
ATOM 836 O O . ASN A 1 101 ? -28.471 21.714 60.384 1.00 47.34 101 ASN A O 1
ATOM 840 N N . ILE A 1 102 ? -28.505 19.817 59.199 1.00 51.66 102 ILE A N 1
ATOM 841 C CA . ILE A 1 102 ? -29.845 19.370 59.659 1.00 51.66 102 ILE A CA 1
ATOM 842 C C . ILE A 1 102 ? -29.879 19.087 61.173 1.00 51.66 102 ILE A C 1
ATOM 844 O O . ILE A 1 102 ? -30.952 19.069 61.777 1.00 51.66 102 ILE A O 1
ATOM 848 N N . LYS A 1 103 ? -28.731 18.860 61.819 1.00 47.69 103 LYS A N 1
ATOM 849 C CA . LYS A 1 103 ? -28.700 18.416 63.220 1.00 47.69 103 LYS A CA 1
ATOM 850 C C . LYS A 1 103 ? -29.111 19.504 64.216 1.00 47.69 103 LYS A C 1
ATOM 852 O O . LYS A 1 103 ? -29.626 19.160 65.277 1.00 47.69 103 LYS A O 1
ATOM 857 N N . ASP A 1 104 ? -29.000 20.777 63.843 1.00 50.41 104 ASP A N 1
ATOM 858 C CA . ASP A 1 104 ? -29.318 21.891 64.742 1.00 50.41 104 ASP A CA 1
ATOM 859 C C . ASP A 1 104 ? -30.818 22.255 64.751 1.00 50.41 104 ASP A C 1
ATOM 861 O O . ASP A 1 104 ? -31.288 22.912 65.676 1.00 50.41 104 ASP A O 1
ATOM 865 N N . SER A 1 105 ? -31.619 21.786 63.781 1.00 44.72 105 SER A N 1
ATOM 866 C CA . SER A 1 105 ? -33.068 22.073 63.731 1.00 44.72 105 SER A CA 1
ATOM 867 C C . SER A 1 105 ? -33.943 21.071 64.499 1.00 44.72 105 SER A C 1
ATOM 869 O O . SER A 1 105 ? -35.088 21.385 64.820 1.00 44.72 105 SER A O 1
ATOM 871 N N . PHE A 1 106 ? -33.429 19.887 64.854 1.00 43.91 106 PHE A N 1
ATOM 872 C CA . PHE A 1 106 ? -34.194 18.875 65.605 1.00 43.91 106 PHE A CA 1
ATOM 873 C C . PHE A 1 106 ? -34.114 19.026 67.136 1.00 43.91 106 PHE A C 1
ATOM 875 O O . PHE A 1 106 ? -34.862 18.359 67.854 1.00 43.91 106 PHE A O 1
ATOM 882 N N . GLN A 1 107 ? -33.260 19.913 67.663 1.00 49.03 107 GLN A N 1
ATOM 883 C CA . GLN A 1 107 ? -33.203 20.196 69.105 1.00 49.03 107 GLN A CA 1
ATOM 884 C C . GLN A 1 107 ? -34.216 21.250 69.573 1.00 49.03 107 GLN A C 1
ATOM 886 O O . GLN A 1 107 ? -34.644 21.202 70.724 1.00 49.03 107 GLN A O 1
ATOM 891 N N . THR A 1 108 ? -34.668 22.164 68.710 1.00 47.16 108 THR A N 1
ATOM 892 C CA . THR A 1 108 ? -35.599 23.230 69.130 1.00 47.16 108 THR A CA 1
ATOM 893 C C . THR A 1 108 ? -37.041 22.739 69.284 1.00 47.16 108 THR A C 1
ATOM 895 O O . THR A 1 108 ? -37.782 23.275 70.104 1.00 47.16 108 THR A O 1
ATOM 898 N N . VAL A 1 109 ? -37.445 21.681 68.571 1.00 43.44 109 VAL A N 1
ATOM 899 C CA . VAL A 1 109 ? -38.832 21.175 68.626 1.00 43.44 109 VAL A CA 1
ATOM 900 C C . VAL A 1 109 ? -39.065 20.244 69.826 1.00 43.44 109 VAL A C 1
ATOM 902 O O . VAL A 1 109 ? -40.139 20.258 70.422 1.00 43.44 109 VAL A O 1
ATOM 905 N N . ASN A 1 110 ? -38.038 19.516 70.280 1.00 44.44 110 ASN A N 1
ATOM 906 C CA . ASN A 1 110 ? -38.150 18.609 71.432 1.00 44.44 110 ASN A CA 1
ATOM 907 C C . ASN A 1 110 ? -38.119 19.308 72.805 1.00 44.44 110 ASN A C 1
ATOM 909 O O . ASN A 1 110 ? -38.298 18.646 73.823 1.00 44.44 110 ASN A O 1
ATOM 913 N N . LYS A 1 111 ? -37.942 20.636 72.866 1.00 51.34 111 LYS A N 1
ATOM 914 C CA . LYS A 1 111 ? -38.028 21.395 74.129 1.00 51.34 111 LYS A CA 1
ATOM 915 C C . LYS A 1 111 ? -39.441 21.916 74.440 1.00 51.34 111 LYS A C 1
ATOM 917 O O . LYS A 1 111 ? -39.678 22.363 75.556 1.00 51.34 111 LYS A O 1
ATOM 922 N N . VAL A 1 112 ? -40.386 21.848 73.495 1.00 52.56 112 VAL A N 1
ATOM 923 C CA . VAL A 1 112 ? -41.749 22.404 73.667 1.00 52.56 112 VAL A CA 1
ATOM 924 C C . VAL A 1 112 ? -42.805 21.332 73.984 1.00 52.56 112 VAL A C 1
ATOM 926 O O . VAL A 1 112 ? -43.855 21.656 74.525 1.00 52.56 112 VAL A O 1
ATOM 929 N N . VAL A 1 113 ? -42.522 20.048 73.742 1.00 53.16 113 VAL A N 1
ATOM 930 C CA . VAL A 1 113 ? -43.501 18.948 73.927 1.00 53.16 113 VAL A CA 1
ATOM 931 C C . VAL A 1 113 ? -43.279 18.166 75.239 1.00 53.16 113 VAL A C 1
ATOM 933 O O . VAL A 1 113 ? -43.869 17.117 75.463 1.00 53.16 113 VAL A O 1
ATOM 936 N N . GLY A 1 114 ? -42.431 18.671 76.143 1.00 52.50 114 GLY A N 1
ATOM 937 C CA . GLY A 1 114 ? -42.107 18.025 77.423 1.00 52.50 114 GLY A CA 1
ATOM 938 C C . GLY A 1 114 ? -42.869 18.541 78.652 1.00 52.50 114 GLY A C 1
ATOM 939 O O . GLY A 1 114 ? -42.495 18.176 79.760 1.00 52.50 114 GLY A O 1
ATOM 940 N N . SER A 1 115 ? -43.879 19.413 78.508 1.00 52.31 115 SER A N 1
ATOM 941 C CA . SER A 1 115 ? -44.533 20.082 79.654 1.00 52.31 115 SER A CA 1
ATOM 942 C C . SER A 1 115 ? -45.941 19.578 80.010 1.00 52.31 115 SER A C 1
ATOM 944 O O . SER A 1 115 ? -46.665 20.273 80.721 1.00 52.31 115 SER A O 1
ATOM 946 N N . TYR A 1 116 ? -46.362 18.407 79.529 1.00 46.75 116 TYR A N 1
ATOM 947 C CA . TYR A 1 116 ? -47.663 17.817 79.886 1.00 46.75 116 TYR A CA 1
ATOM 948 C C . TYR A 1 116 ? -47.568 16.292 79.962 1.00 46.75 116 TYR A C 1
ATOM 950 O O . TYR A 1 116 ? -48.100 15.561 79.133 1.00 46.75 116 TYR A O 1
ATOM 958 N N . ALA A 1 117 ? -46.863 15.815 80.980 1.00 44.69 117 ALA A N 1
ATOM 959 C CA . ALA A 1 117 ? -47.075 14.484 81.530 1.00 44.69 117 ALA A CA 1
ATOM 960 C C . ALA A 1 117 ? -46.887 14.595 83.048 1.00 44.69 117 ALA A C 1
ATOM 962 O O . ALA A 1 117 ? -45.776 14.494 83.563 1.00 44.69 117 ALA A O 1
ATOM 963 N N . THR A 1 118 ? -47.986 14.968 83.707 1.00 49.66 118 THR A N 1
ATOM 964 C CA . THR A 1 118 ? -48.250 14.798 85.144 1.00 49.66 118 THR A CA 1
ATOM 965 C C . THR A 1 118 ? -48.222 13.334 85.541 1.00 49.66 118 THR A C 1
ATOM 967 O O . THR A 1 118 ? -48.735 12.530 84.729 1.00 49.66 118 THR A O 1
#

Radius of gyration: 34.61 Å; Cα contacts (8 Å, |Δi|>4): 41; chains: 1; bounding box: 64×35×102 Å

Solvent-accessible surface area (backbone atoms only — not comparable to full-atom values): 7019 Å² total; per-residue (Å²): 134,56,70,68,62,49,50,53,53,48,54,60,53,38,70,79,35,48,90,76,40,64,44,60,61,49,40,34,51,55,52,51,69,73,45,57,66,77,52,38,60,69,49,69,80,51,95,70,82,47,47,68,60,48,53,54,49,49,55,49,50,52,51,54,52,57,49,51,52,54,54,51,49,54,53,52,48,51,54,52,51,52,51,51,52,53,52,51,52,51,54,47,49,63,52,54,68,72,71,63,75,66,75,71,66,64,60,68,62,67,70,71,76,72,84,82,81,132

Nearest PDB structures (foldseek):
  7o3y-assembly1_E  TM=4.225E-01  e=7.954E+00  Synechocystis sp. PCC 6803 substr. Kazusa
  7o3z-assembly1_F  TM=4.440E-01  e=8.460E+00  Synechocystis sp. PCC 6803 substr. Kazusa

Foldseek 3Di:
DDLVVVVVVLVVVCVVCCVQCVDQQSSQVVSLVPDDPQLNVQCVVDPDDGNVVSSVSSNVSVVVVVVVVVVVVVVVVVVVVVVVVVVVVVVVCVVVVVVDPVVVVVVVVVVPPPPDDD

Secondary structure (DSSP, 8-state):
--HHHHHHHHHHHHHH-TTTS-SHHHHHHHHHHHS-HHHHHHHHTS---SHHHHHHHHHHHHHHHHHHHHHHHHHHHHHHHHHHHHHHHHHHHHHHTTT--GGGTHHHHTTTS-S---

Sequence (118 aa):
MSITNYENKFTTLSQFVPSIVGNEEEKWRRFQMGLHFSIRCQICTLELKRYIDLVNKALIAKRDMQEEEKVGEKSKRSRFDLARQATLVVDFQVKVGKFFNIKDSFQTVNKVVGSYAT

Mean predicted aligned error: 15.52 Å